Protein AF-A0A9E2PWD9-F1 (afdb_monomer_lite)

Sequence (175 aa):
MEPSFPWAHGAFLVTSLISLFIIIDPLGNIFPYLALSAGFAPATARGLAWQACLSAFLILTLFIVVGRILLQFFGITLPALQIAGGLILFRIAIDMLEGRGHFNRIDTSSSLNPADYRDVPLVPLAFPLLSGPGAISTVLVLTSRSKNYLEDVLILLSLSLVLILTYLCFRFAQS

Foldseek 3Di:
DDDPDVVVLVVLLVVLLVLLCVQLVLPVCLVVLCVLCPPPDLVVSLVLLVLQLVLLLVLLLCLLVCLVVCCVVVVDDLVVLVVVLVVVVVVLVVCVVVCNRPVDDPPPPDPDDPVCVVPDPCSVVSNCSSNDSSSSSSSSVSSVVDPDPSSSVSSSVSSVVSSVVSSVSNNVSSD

Secondary structure (DSSP, 8-state):
-----HHHHHHHHHHHHHHHHHHH-TTTTHHHHHHHHTTS-HHHHHHHHHHHHHHHHHHHHHHHHHHHHHHHHH---HHHHHHHHHHHHHHHHHHHHTT-STTS-S-TTS---TTGGGSS--HHHHHHHHT-HHHHHHHHHHHHH--SHHHHHHHHHHHHHHHHHHHHHHHHHT-

pLDDT: mean 73.44, std 17.3, range [29.88, 94.62]

Radius of gyration: 18.6 Å; chains: 1; bounding box: 44×37×52 Å

Structure (mmCIF, N/CA/C/O backbone):
data_AF-A0A9E2PWD9-F1
#
_entry.id   AF-A0A9E2PWD9-F1
#
loop_
_atom_site.group_PDB
_atom_site.id
_atom_site.type_symbol
_atom_site.label_atom_id
_atom_site.label_alt_id
_atom_site.label_comp_id
_atom_site.label_asym_id
_atom_site.label_entity_id
_atom_site.label_seq_id
_atom_site.pdbx_PDB_ins_code
_atom_site.Cartn_x
_atom_site.Cartn_y
_atom_site.Cartn_z
_atom_site.occupancy
_atom_site.B_iso_or_equiv
_atom_site.auth_seq_id
_atom_site.auth_comp_id
_atom_site.auth_asym_id
_atom_site.auth_atom_id
_atom_site.pdbx_PDB_model_num
ATOM 1 N N . MET A 1 1 ? -20.054 5.936 26.085 1.00 43.66 1 MET A N 1
ATOM 2 C CA . MET A 1 1 ? -20.353 6.466 24.740 1.00 43.66 1 MET A CA 1
ATOM 3 C C . MET A 1 1 ? -19.640 7.800 24.641 1.00 43.66 1 MET A C 1
ATOM 5 O O . MET A 1 1 ? -20.137 8.773 25.186 1.00 43.66 1 MET A O 1
ATOM 9 N N . GLU A 1 2 ? -18.422 7.822 24.102 1.00 50.84 2 GLU A N 1
ATOM 10 C CA . GLU A 1 2 ? -17.725 9.095 23.883 1.00 50.84 2 GLU A CA 1
ATOM 11 C C . GLU A 1 2 ? -18.320 9.786 22.648 1.00 50.84 2 GLU A C 1
ATOM 13 O O . GLU A 1 2 ? -18.622 9.098 21.669 1.00 50.84 2 GLU A O 1
ATOM 18 N N . PRO A 1 3 ? -18.536 11.111 22.679 1.00 47.06 3 PRO A N 1
ATOM 19 C CA . PRO A 1 3 ? -19.084 11.837 21.544 1.00 47.06 3 PRO A CA 1
ATOM 20 C C . PRO A 1 3 ? -18.125 11.733 20.352 1.00 47.06 3 PRO A C 1
ATOM 22 O O . PRO A 1 3 ? -16.955 12.101 20.454 1.00 47.06 3 PRO A O 1
ATOM 25 N N . SER A 1 4 ? -18.620 11.241 19.212 1.00 59.72 4 SER A N 1
ATOM 26 C CA . SER A 1 4 ? -17.901 11.234 17.936 1.00 59.72 4 SER A CA 1
ATOM 27 C C . SER A 1 4 ? -17.764 12.670 17.430 1.00 59.72 4 SER A C 1
ATOM 29 O O . SER A 1 4 ? -18.557 13.150 16.620 1.00 59.72 4 SER A O 1
ATOM 31 N N . PHE A 1 5 ? -16.793 13.398 17.973 1.00 63.44 5 PHE A N 1
ATOM 32 C CA . PHE A 1 5 ? -16.452 14.724 17.489 1.00 63.44 5 PHE A CA 1
ATOM 33 C C . PHE A 1 5 ? -16.015 14.638 16.012 1.00 63.44 5 PHE A C 1
ATOM 35 O O . PHE A 1 5 ? -15.231 13.754 15.663 1.00 63.44 5 PHE A O 1
ATOM 42 N N . PRO A 1 6 ? -16.437 15.568 15.139 1.00 64.19 6 PRO A N 1
ATOM 43 C CA . PRO A 1 6 ? -16.128 15.527 13.704 1.00 64.19 6 PRO A CA 1
ATOM 44 C C . PRO A 1 6 ? -14.622 15.553 13.382 1.00 64.19 6 PRO A C 1
ATOM 46 O O . PRO A 1 6 ? -14.206 15.050 12.339 1.00 64.19 6 PRO A O 1
ATOM 49 N N . TRP A 1 7 ? -13.780 16.065 14.286 1.00 68.00 7 TRP A N 1
ATOM 50 C CA . TRP A 1 7 ? -12.323 16.036 14.123 1.00 68.00 7 TRP A CA 1
ATOM 51 C C . TRP A 1 7 ? -11.712 14.639 14.313 1.00 68.00 7 TRP A C 1
ATOM 53 O O . TRP A 1 7 ? -10.629 14.388 13.790 1.00 68.00 7 TRP A O 1
ATOM 63 N N . ALA A 1 8 ? -12.392 13.710 14.999 1.00 75.44 8 ALA A N 1
ATOM 64 C CA . ALA A 1 8 ? -11.880 12.358 15.233 1.00 75.44 8 ALA A CA 1
ATOM 65 C C . ALA A 1 8 ? -11.768 11.562 13.923 1.00 75.44 8 ALA A C 1
ATOM 67 O O . ALA A 1 8 ? -10.752 10.918 13.667 1.00 75.44 8 ALA A O 1
ATOM 68 N N . HIS A 1 9 ? -12.769 11.685 13.048 1.00 80.25 9 HIS A N 1
ATOM 69 C CA . HIS A 1 9 ? -12.742 11.082 11.714 1.00 80.25 9 HIS A CA 1
ATOM 70 C C . HIS A 1 9 ? -11.665 11.710 10.822 1.00 80.25 9 HIS A C 1
ATOM 72 O O . HIS A 1 9 ? -10.973 10.996 10.099 1.00 80.25 9 HIS A O 1
ATOM 78 N N . GLY A 1 10 ? -11.462 13.029 10.922 1.00 83.75 10 GLY A N 1
ATOM 79 C CA . GLY A 1 10 ? -10.372 13.719 10.229 1.00 83.75 10 GLY A CA 1
ATOM 80 C C . GLY A 1 10 ? -8.990 13.242 10.687 1.00 83.75 10 GLY A C 1
ATOM 81 O O . GLY A 1 10 ? -8.143 12.916 9.858 1.00 83.75 10 GLY A O 1
ATOM 82 N N . ALA A 1 11 ? -8.775 13.117 11.998 1.00 86.25 11 ALA A N 1
ATOM 83 C CA . ALA A 1 11 ? -7.530 12.594 12.559 1.00 86.25 11 ALA A CA 1
ATOM 84 C C . ALA A 1 11 ? -7.274 11.135 12.142 1.00 86.25 11 ALA A C 1
ATOM 86 O O . ALA A 1 11 ? -6.145 10.774 11.799 1.00 86.25 11 ALA A O 1
ATOM 87 N N . PHE A 1 12 ? -8.320 10.303 12.121 1.00 88.25 12 PHE A N 1
ATOM 88 C CA . PHE A 1 12 ? -8.228 8.917 11.668 1.00 88.25 12 PHE A CA 1
ATOM 89 C C . PHE A 1 12 ? -7.895 8.806 10.174 1.00 88.25 12 PHE A C 1
ATOM 91 O O . PHE A 1 12 ? -7.039 8.002 9.802 1.00 88.25 12 PHE A O 1
ATOM 98 N N . LEU A 1 13 ? -8.502 9.648 9.329 1.00 89.75 13 LEU A N 1
ATOM 99 C CA . LEU A 1 13 ? -8.183 9.746 7.902 1.00 89.75 13 LEU A CA 1
ATOM 100 C C . LEU A 1 13 ? -6.709 10.107 7.708 1.00 89.75 13 LEU A C 1
ATOM 102 O O . LEU A 1 13 ? -5.998 9.401 6.999 1.00 89.75 13 LEU A O 1
ATOM 106 N N . VAL A 1 14 ? -6.229 11.162 8.370 1.00 92.06 14 VAL A N 1
ATOM 107 C CA . VAL A 1 14 ? -4.829 11.606 8.262 1.00 92.06 14 VAL A CA 1
ATOM 108 C C . VAL A 1 14 ? -3.869 10.516 8.737 1.00 92.06 14 VAL A C 1
ATOM 110 O O . VAL A 1 14 ? -2.887 10.225 8.060 1.00 92.06 14 VAL A O 1
ATOM 113 N N . THR A 1 15 ? -4.178 9.854 9.852 1.00 91.06 15 THR A N 1
ATOM 114 C CA . THR A 1 15 ? -3.356 8.753 10.377 1.00 91.06 15 THR A CA 1
ATOM 115 C C . THR A 1 15 ? -3.310 7.579 9.401 1.00 91.06 15 THR A C 1
ATOM 117 O O . THR A 1 15 ? -2.233 7.045 9.136 1.00 91.06 15 THR A O 1
ATOM 120 N N . SER A 1 16 ? -4.456 7.191 8.836 1.00 91.62 16 SER A N 1
ATOM 121 C CA . SER A 1 16 ? -4.551 6.101 7.858 1.00 91.62 16 SER A CA 1
ATOM 122 C C . SER A 1 16 ? -3.796 6.443 6.578 1.00 91.62 16 SER A C 1
ATOM 124 O O . SER A 1 16 ? -3.024 5.625 6.087 1.00 91.62 16 SER A O 1
ATOM 126 N N . LEU A 1 17 ? -3.950 7.673 6.084 1.00 92.94 17 LEU A N 1
ATOM 127 C CA . LEU A 1 17 ? -3.251 8.179 4.908 1.00 92.94 17 LEU A CA 1
ATOM 128 C C . LEU A 1 17 ? -1.734 8.138 5.099 1.00 92.94 17 LEU A C 1
ATOM 130 O O . LEU A 1 17 ? -1.039 7.571 4.264 1.00 92.94 17 LEU A O 1
ATOM 134 N N . ILE A 1 18 ? -1.225 8.694 6.202 1.00 93.69 18 ILE A N 1
ATOM 135 C CA . ILE A 1 18 ? 0.212 8.712 6.501 1.00 93.69 18 ILE A CA 1
ATOM 136 C C . ILE A 1 18 ? 0.742 7.284 6.662 1.00 93.69 18 ILE A C 1
ATOM 138 O O . ILE A 1 18 ? 1.771 6.947 6.084 1.00 93.69 18 ILE A O 1
ATOM 142 N N . SER A 1 19 ? 0.028 6.425 7.394 1.00 90.44 19 SER A N 1
ATOM 143 C CA . SER A 1 19 ? 0.443 5.031 7.611 1.00 90.44 19 SER A CA 1
ATOM 144 C C . SER A 1 19 ? 0.538 4.260 6.294 1.00 90.44 19 SER A C 1
ATOM 146 O O . SER A 1 19 ? 1.518 3.555 6.058 1.00 90.44 19 SER A O 1
ATOM 148 N N . LEU A 1 20 ? -0.465 4.414 5.423 1.00 91.56 20 LEU A N 1
ATOM 149 C CA . LEU A 1 20 ? -0.497 3.767 4.114 1.00 91.56 20 LEU A CA 1
ATOM 150 C C . LEU A 1 20 ? 0.547 4.356 3.163 1.00 91.56 20 LEU A C 1
ATOM 152 O O . LEU A 1 20 ? 1.195 3.605 2.445 1.00 91.56 20 LEU A O 1
ATOM 156 N N . PHE A 1 21 ? 0.760 5.670 3.186 1.00 91.81 21 PHE A N 1
ATOM 157 C CA . PHE A 1 21 ? 1.790 6.327 2.383 1.00 91.81 21 PHE A CA 1
ATOM 158 C C . PHE A 1 21 ? 3.193 5.831 2.748 1.00 91.81 21 PHE A C 1
ATOM 160 O O . PHE A 1 21 ? 3.967 5.500 1.857 1.00 91.81 21 PHE A O 1
ATOM 167 N N . ILE A 1 22 ? 3.499 5.721 4.045 1.00 90.06 22 ILE A N 1
ATOM 168 C CA . ILE A 1 22 ? 4.802 5.241 4.522 1.00 90.06 22 ILE A CA 1
ATOM 169 C C . ILE A 1 22 ? 5.027 3.777 4.138 1.00 90.06 22 ILE A C 1
ATOM 171 O O . ILE A 1 22 ? 6.117 3.434 3.700 1.00 90.06 22 ILE A O 1
ATOM 175 N N . ILE A 1 23 ? 4.026 2.907 4.308 1.00 86.88 23 ILE A N 1
ATOM 176 C CA . ILE A 1 23 ? 4.219 1.468 4.069 1.00 86.88 23 ILE A CA 1
ATOM 177 C C . ILE A 1 23 ? 4.202 1.093 2.584 1.00 86.88 23 ILE A C 1
ATOM 179 O O . ILE A 1 23 ? 4.908 0.169 2.192 1.00 86.88 23 ILE A O 1
ATOM 183 N N . ILE A 1 24 ? 3.385 1.770 1.768 1.00 87.94 24 ILE A N 1
ATOM 184 C CA . ILE A 1 24 ? 3.333 1.547 0.313 1.00 87.94 24 ILE A CA 1
ATOM 185 C C . ILE A 1 24 ? 4.557 2.172 -0.363 1.00 87.94 24 ILE A C 1
ATOM 187 O O . ILE A 1 24 ? 4.979 1.686 -1.408 1.00 87.94 24 ILE A O 1
ATOM 191 N N . ASP A 1 25 ? 5.115 3.226 0.237 1.00 87.31 25 ASP A N 1
ATOM 192 C CA . ASP A 1 25 ? 6.321 3.926 -0.202 1.00 87.31 25 ASP A CA 1
ATOM 193 C C . ASP A 1 25 ? 6.325 4.236 -1.714 1.00 87.31 25 ASP A C 1
ATOM 195 O O . ASP A 1 25 ? 7.104 3.670 -2.489 1.00 87.31 25 ASP A O 1
ATOM 199 N N . PRO A 1 26 ? 5.428 5.132 -2.176 1.00 86.19 26 PRO A N 1
ATOM 200 C CA . PRO A 1 26 ? 5.304 5.453 -3.596 1.00 86.19 26 PRO A CA 1
ATOM 201 C C . PRO A 1 26 ? 6.612 5.962 -4.209 1.00 86.19 26 PRO A C 1
ATOM 203 O O . PRO A 1 26 ? 6.849 5.737 -5.394 1.00 86.19 26 PRO A O 1
ATOM 206 N N . LEU A 1 27 ? 7.448 6.642 -3.416 1.00 86.19 27 LEU A N 1
ATOM 207 C CA . LEU A 1 27 ? 8.718 7.207 -3.868 1.00 86.19 27 LEU A CA 1
ATOM 208 C C . LEU A 1 27 ? 9.827 6.153 -3.899 1.00 86.19 27 LEU A C 1
ATOM 210 O O . LEU A 1 27 ? 10.552 6.065 -4.891 1.00 86.19 27 LEU A O 1
ATOM 214 N N . GLY A 1 28 ? 9.952 5.327 -2.857 1.00 80.31 28 GLY A N 1
ATOM 215 C CA . GLY A 1 28 ? 10.939 4.247 -2.830 1.00 80.31 28 GLY A CA 1
ATOM 216 C C . GLY A 1 28 ? 10.694 3.205 -3.918 1.00 80.31 28 GLY A C 1
ATOM 217 O O . GLY A 1 28 ? 11.644 2.711 -4.528 1.00 80.31 28 GLY A O 1
ATOM 218 N N . ASN A 1 29 ? 9.428 2.952 -4.259 1.00 80.50 29 ASN A N 1
ATOM 219 C CA . ASN A 1 29 ? 9.059 2.001 -5.305 1.00 80.50 29 ASN A CA 1
ATOM 220 C C . ASN A 1 29 ? 9.328 2.483 -6.743 1.00 80.50 29 ASN A C 1
ATOM 222 O O . ASN A 1 29 ? 9.214 1.678 -7.671 1.00 80.50 29 ASN A O 1
ATOM 226 N N . ILE A 1 30 ? 9.754 3.736 -6.958 1.00 83.50 30 ILE A N 1
ATOM 227 C CA . ILE A 1 30 ? 10.161 4.226 -8.287 1.00 83.50 30 ILE A CA 1
ATOM 228 C C . ILE A 1 30 ? 11.366 3.440 -8.816 1.00 83.50 30 ILE A C 1
ATOM 230 O O . ILE A 1 30 ? 11.356 3.015 -9.969 1.00 83.50 30 ILE A O 1
ATOM 234 N N . PHE A 1 31 ? 12.404 3.228 -8.000 1.00 80.25 31 PHE A N 1
ATOM 235 C CA . PHE A 1 31 ? 13.630 2.562 -8.459 1.00 80.25 31 PHE A CA 1
ATOM 236 C C . PHE A 1 31 ? 13.396 1.094 -8.857 1.00 80.25 31 PHE A C 1
ATOM 238 O O . PHE A 1 31 ? 13.793 0.725 -9.967 1.00 80.25 31 PHE A O 1
ATOM 245 N N . PRO A 1 32 ? 12.710 0.263 -8.043 1.00 74.19 32 PRO A N 1
ATOM 246 C CA . PRO A 1 32 ? 12.301 -1.078 -8.457 1.00 74.19 32 PRO A CA 1
ATOM 247 C C . PRO A 1 32 ? 11.436 -1.070 -9.721 1.00 74.19 32 PRO A C 1
ATOM 249 O O . PRO A 1 32 ? 11.642 -1.898 -10.606 1.00 74.19 32 PRO A O 1
ATOM 252 N N . TYR A 1 33 ? 10.500 -0.121 -9.841 1.00 77.19 33 TYR A N 1
ATOM 253 C CA . TYR A 1 33 ? 9.659 0.011 -11.031 1.00 77.19 33 TYR A CA 1
ATOM 254 C C . TYR A 1 33 ? 10.480 0.330 -12.286 1.00 77.19 33 TYR A C 1
ATOM 256 O O . TYR A 1 33 ? 10.274 -0.297 -13.322 1.00 77.19 33 TYR A O 1
ATOM 264 N N . LEU A 1 34 ? 11.428 1.265 -12.215 1.00 76.75 34 LEU A N 1
ATOM 265 C CA . LEU A 1 34 ? 12.302 1.607 -13.339 1.00 76.75 34 LEU A CA 1
ATOM 266 C C . LEU A 1 34 ? 13.206 0.439 -13.736 1.00 76.75 34 LEU A C 1
ATOM 268 O O . LEU A 1 34 ? 13.366 0.179 -14.924 1.00 76.75 34 LEU A O 1
ATOM 272 N N . ALA A 1 35 ? 13.739 -0.303 -12.765 1.00 74.81 35 ALA A N 1
ATOM 273 C CA . ALA A 1 35 ? 14.534 -1.498 -13.034 1.00 74.81 35 ALA A CA 1
ATOM 274 C C . ALA A 1 35 ? 13.710 -2.598 -13.727 1.00 74.81 35 ALA A C 1
ATOM 276 O O . ALA A 1 35 ? 14.186 -3.212 -14.677 1.00 74.81 35 ALA A O 1
ATOM 277 N N . LEU A 1 36 ? 12.464 -2.816 -13.292 1.00 70.12 36 LEU A N 1
ATOM 278 C CA . LEU A 1 36 ? 11.550 -3.798 -13.888 1.00 70.12 36 LEU A CA 1
ATOM 279 C C . LEU A 1 36 ? 10.997 -3.358 -15.246 1.00 70.12 36 LEU A C 1
ATOM 281 O O . LEU A 1 36 ? 10.710 -4.198 -16.092 1.00 70.12 36 LEU A O 1
ATOM 285 N N . SER A 1 37 ? 10.805 -2.054 -15.445 1.00 74.31 37 SER A N 1
ATOM 286 C CA . SER A 1 37 ? 10.264 -1.498 -16.687 1.00 74.31 37 SER A CA 1
ATOM 287 C C . SER A 1 37 ? 11.331 -1.167 -17.734 1.00 74.31 37 SER A C 1
ATOM 289 O O . SER A 1 37 ? 10.985 -0.835 -18.873 1.00 74.31 37 SER A O 1
ATOM 291 N N . ALA A 1 38 ? 12.614 -1.292 -17.379 1.00 70.06 38 ALA A N 1
ATOM 292 C CA . ALA A 1 38 ? 13.739 -1.082 -18.277 1.00 70.06 38 ALA A CA 1
ATOM 293 C C . ALA A 1 38 ? 13.655 -2.028 -19.487 1.00 70.06 38 ALA A C 1
ATOM 295 O O . ALA A 1 38 ? 13.649 -3.247 -19.353 1.00 70.06 38 ALA A O 1
ATOM 296 N N . GLY A 1 39 ? 13.590 -1.452 -20.690 1.00 68.19 39 GLY A N 1
ATOM 297 C CA . GLY A 1 39 ? 13.515 -2.203 -21.949 1.00 68.19 39 GLY A CA 1
ATOM 298 C C . GLY A 1 39 ? 12.099 -2.471 -22.471 1.00 68.19 39 GLY A C 1
ATOM 299 O O . GLY A 1 39 ? 11.958 -2.918 -23.611 1.00 68.19 39 GLY A O 1
ATOM 300 N N . PHE A 1 40 ? 11.044 -2.147 -21.715 1.00 72.38 40 PHE A N 1
ATOM 301 C CA . PHE A 1 40 ? 9.674 -2.190 -22.230 1.00 72.38 40 PHE A CA 1
ATOM 302 C C . PHE A 1 40 ? 9.290 -0.909 -22.975 1.00 72.38 40 PHE A C 1
ATOM 304 O O . PHE A 1 40 ? 9.735 0.193 -22.655 1.00 72.38 40 PHE A O 1
ATOM 311 N N . ALA A 1 41 ? 8.392 -1.044 -23.957 1.00 76.44 41 ALA A N 1
ATOM 312 C CA . ALA A 1 41 ? 7.781 0.110 -24.604 1.00 76.44 41 ALA A CA 1
ATOM 313 C C . ALA A 1 41 ? 6.960 0.933 -23.584 1.00 76.44 41 ALA A C 1
ATOM 315 O O . ALA A 1 41 ? 6.317 0.340 -22.707 1.00 76.44 41 ALA A O 1
ATOM 316 N N . PRO A 1 42 ? 6.869 2.272 -23.731 1.00 76.44 42 PRO A N 1
ATOM 317 C CA . PRO A 1 42 ? 6.135 3.127 -22.791 1.00 76.44 42 PRO A CA 1
ATOM 318 C C . PRO A 1 42 ? 4.669 2.719 -22.583 1.00 76.44 42 PRO A C 1
ATOM 320 O O . PRO A 1 42 ? 4.097 2.947 -21.524 1.00 76.44 42 PRO A O 1
ATOM 323 N N . ALA A 1 43 ? 4.030 2.111 -23.587 1.00 74.12 43 ALA A N 1
ATOM 324 C CA . ALA A 1 43 ? 2.663 1.608 -23.461 1.00 74.12 43 ALA A CA 1
ATOM 325 C C . ALA A 1 43 ? 2.562 0.379 -22.540 1.00 74.12 43 ALA A C 1
ATOM 327 O O . ALA A 1 43 ? 1.660 0.315 -21.706 1.00 74.12 43 ALA A O 1
ATOM 328 N N . THR A 1 44 ? 3.501 -0.561 -22.658 1.00 73.62 44 THR A N 1
ATOM 329 C CA . THR A 1 44 ? 3.525 -1.810 -21.885 1.00 73.62 44 THR A CA 1
ATOM 330 C C . THR A 1 44 ? 3.810 -1.545 -20.413 1.00 73.62 44 THR A C 1
ATOM 332 O O . THR A 1 44 ? 3.145 -2.089 -19.538 1.00 73.62 44 THR A O 1
ATOM 335 N N . ALA A 1 45 ? 4.747 -0.651 -20.125 1.00 74.06 45 ALA A N 1
ATOM 336 C CA . ALA A 1 45 ? 5.103 -0.314 -18.755 1.00 74.06 45 ALA A CA 1
ATOM 337 C C . ALA A 1 45 ? 4.033 0.523 -18.032 1.00 74.06 45 ALA A C 1
ATOM 339 O O . ALA A 1 45 ? 3.765 0.279 -16.859 1.00 74.06 45 ALA A O 1
ATOM 340 N N . ARG A 1 46 ? 3.300 1.400 -18.739 1.00 78.00 46 ARG A N 1
ATOM 341 C CA . ARG A 1 46 ? 2.062 1.992 -18.190 1.00 78.00 46 ARG A CA 1
ATOM 342 C C . ARG A 1 46 ? 1.026 0.926 -17.828 1.00 78.00 46 ARG A C 1
ATOM 344 O O . ARG A 1 46 ? 0.370 1.038 -16.794 1.00 78.00 46 ARG A O 1
ATOM 351 N N . GLY A 1 47 ? 0.896 -0.106 -18.665 1.00 77.06 47 GLY A N 1
ATOM 352 C CA . GLY A 1 47 ? 0.069 -1.276 -18.376 1.00 77.06 47 GLY A CA 1
ATOM 353 C C . GLY A 1 47 ? 0.504 -1.983 -17.093 1.00 77.06 47 GLY A C 1
ATOM 354 O O . GLY A 1 47 ? -0.342 -2.269 -16.251 1.00 77.06 47 GLY A O 1
ATOM 355 N N . LEU A 1 48 ? 1.814 -2.172 -16.903 1.00 76.19 48 LEU A N 1
ATOM 356 C CA . LEU A 1 48 ? 2.398 -2.765 -15.697 1.00 76.19 48 LEU A CA 1
ATOM 357 C C . LEU A 1 48 ? 2.098 -1.933 -14.439 1.00 76.19 48 LEU A C 1
ATOM 359 O O . LEU A 1 48 ? 1.654 -2.484 -13.435 1.00 76.19 48 LEU A O 1
ATOM 363 N N . ALA A 1 49 ? 2.275 -0.609 -14.499 1.00 81.62 49 ALA A N 1
ATOM 364 C CA . ALA A 1 49 ? 1.968 0.292 -13.386 1.00 81.62 49 ALA A CA 1
ATOM 365 C C . ALA A 1 49 ? 0.484 0.234 -12.986 1.00 81.62 49 ALA A C 1
ATOM 367 O O . ALA A 1 49 ? 0.157 0.157 -11.800 1.00 81.62 49 ALA A O 1
ATOM 368 N N . TRP A 1 50 ? -0.416 0.236 -13.975 1.00 83.31 50 TRP A N 1
ATOM 369 C CA . TRP A 1 50 ? -1.856 0.109 -13.745 1.00 83.31 50 TRP A CA 1
ATOM 370 C C . TRP A 1 50 ? -2.211 -1.235 -13.108 1.00 83.31 50 TRP A C 1
ATOM 372 O O . TRP A 1 50 ? -2.922 -1.286 -12.106 1.00 83.31 50 TRP A O 1
ATOM 382 N N . GLN A 1 51 ? -1.677 -2.317 -13.669 1.00 80.75 51 GLN A N 1
ATOM 383 C CA . GLN A 1 51 ? -1.870 -3.680 -13.193 1.00 80.75 51 GLN A CA 1
ATOM 384 C C . GLN A 1 51 ? -1.397 -3.854 -11.742 1.00 80.75 51 GLN A C 1
ATOM 386 O O . GLN A 1 51 ? -2.143 -4.403 -10.934 1.00 80.75 51 GLN A O 1
ATOM 391 N N . ALA A 1 52 ? -0.223 -3.323 -11.390 1.00 80.69 52 ALA A N 1
ATOM 392 C CA . ALA A 1 52 ? 0.325 -3.375 -10.035 1.00 80.69 52 ALA A CA 1
ATOM 393 C C . ALA A 1 52 ? -0.517 -2.582 -9.018 1.00 80.69 52 ALA A C 1
ATOM 395 O O . ALA A 1 52 ? -0.801 -3.066 -7.922 1.00 80.69 52 ALA A O 1
ATOM 396 N N . CYS A 1 53 ? -0.967 -1.375 -9.376 1.00 86.50 53 CYS A N 1
ATOM 397 C CA . CYS A 1 53 ? -1.814 -0.575 -8.488 1.00 86.50 53 CYS A CA 1
ATOM 398 C C . CYS A 1 53 ? -3.199 -1.211 -8.310 1.00 86.50 53 CYS A C 1
ATOM 400 O O . CYS A 1 53 ? -3.723 -1.250 -7.197 1.00 86.50 53 CYS A O 1
ATOM 402 N N . LEU A 1 54 ? -3.780 -1.746 -9.388 1.00 86.38 54 LEU A N 1
ATOM 403 C CA . LEU A 1 54 ? -5.090 -2.389 -9.353 1.00 86.38 54 LEU A CA 1
ATOM 404 C C . LEU A 1 54 ? -5.067 -3.687 -8.540 1.00 86.38 54 LEU A C 1
ATOM 406 O O . LEU A 1 54 ? -5.972 -3.915 -7.739 1.00 86.38 54 LEU A O 1
ATOM 410 N N . SER A 1 55 ? -4.037 -4.523 -8.694 1.00 83.62 55 SER A N 1
ATOM 411 C CA . SER A 1 55 ? -3.902 -5.736 -7.883 1.00 83.62 55 SER A CA 1
ATOM 412 C C . SER A 1 55 ? -3.745 -5.400 -6.406 1.00 83.62 55 SER A C 1
ATOM 414 O O . SER A 1 55 ? -4.421 -5.999 -5.572 1.00 83.62 55 SER A O 1
ATOM 416 N N . ALA A 1 56 ? -2.902 -4.415 -6.077 1.00 86.31 56 ALA A N 1
ATOM 417 C CA . ALA A 1 56 ? -2.689 -4.007 -4.699 1.00 86.31 56 ALA A CA 1
ATOM 418 C C . ALA A 1 56 ? -3.970 -3.453 -4.081 1.00 86.31 56 ALA A C 1
ATOM 420 O O . ALA A 1 56 ? -4.315 -3.816 -2.958 1.00 86.31 56 ALA A O 1
ATOM 421 N N . PHE A 1 57 ? -4.722 -2.656 -4.841 1.00 90.25 57 PHE A N 1
ATOM 422 C CA . PHE A 1 57 ? -6.031 -2.175 -4.428 1.00 90.25 57 PHE A CA 1
ATOM 423 C C . PHE A 1 57 ? -6.990 -3.328 -4.118 1.00 90.25 57 PHE A C 1
ATOM 425 O O . PHE A 1 57 ? -7.589 -3.341 -3.045 1.00 90.25 57 PHE A O 1
ATOM 432 N N . LEU A 1 58 ? -7.115 -4.312 -5.016 1.00 89.50 58 LEU A N 1
ATOM 433 C CA . LEU A 1 58 ? -8.017 -5.454 -4.836 1.00 89.50 58 LEU A CA 1
ATOM 434 C C . LEU A 1 58 ? -7.624 -6.319 -3.635 1.00 89.50 58 LEU A C 1
ATOM 436 O O . LEU A 1 58 ? -8.483 -6.647 -2.818 1.00 89.50 58 LEU A O 1
ATOM 440 N N . ILE A 1 59 ? -6.339 -6.654 -3.498 1.00 88.00 59 ILE A N 1
ATOM 441 C CA . ILE A 1 59 ? -5.833 -7.477 -2.393 1.00 88.00 59 ILE A CA 1
ATOM 442 C C . ILE A 1 59 ? -6.041 -6.750 -1.064 1.00 88.00 59 ILE A C 1
ATOM 444 O O . ILE A 1 59 ? -6.626 -7.306 -0.139 1.00 88.00 59 ILE A O 1
ATOM 448 N N . LEU A 1 60 ? -5.613 -5.492 -0.956 1.00 89.25 60 LEU A N 1
ATOM 449 C CA . LEU A 1 60 ? -5.723 -4.744 0.295 1.00 89.25 60 LEU A CA 1
ATOM 450 C C . LEU A 1 60 ? -7.184 -4.444 0.644 1.00 89.25 60 LEU A C 1
ATOM 452 O O . LEU A 1 60 ? -7.556 -4.563 1.806 1.00 89.25 60 LEU A O 1
ATOM 456 N N . THR A 1 61 ? -8.039 -4.165 -0.343 1.00 90.31 61 THR A N 1
ATOM 457 C CA . THR A 1 61 ? -9.489 -4.016 -0.127 1.00 90.31 61 THR A CA 1
ATOM 458 C C . THR A 1 61 ? -10.115 -5.310 0.374 1.00 90.31 61 THR A C 1
ATOM 460 O O . THR A 1 61 ? -10.913 -5.275 1.310 1.00 90.31 61 THR A O 1
ATOM 463 N N . LEU A 1 62 ? -9.724 -6.460 -0.184 1.00 89.06 62 LEU A N 1
ATOM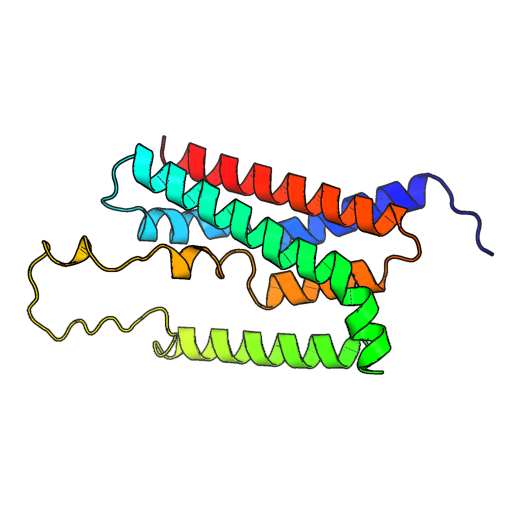 464 C CA . LEU A 1 62 ? -10.156 -7.759 0.324 1.00 89.06 62 LEU A CA 1
ATOM 465 C C . LEU A 1 62 ? -9.786 -7.901 1.805 1.00 89.06 62 LEU A C 1
ATOM 467 O O . LEU A 1 62 ? -10.637 -8.281 2.599 1.00 89.06 62 LEU A O 1
ATOM 471 N N . PHE A 1 63 ? -8.567 -7.530 2.204 1.00 86.69 63 PHE A N 1
ATOM 472 C CA . PHE A 1 63 ? -8.159 -7.558 3.611 1.00 86.69 63 PHE A CA 1
ATOM 473 C C . PHE A 1 63 ? -8.876 -6.525 4.491 1.00 86.69 63 PHE A C 1
ATOM 475 O O . PHE A 1 63 ? -9.108 -6.823 5.658 1.00 86.69 63 PHE A O 1
ATOM 482 N N . ILE A 1 64 ? -9.287 -5.364 3.972 1.00 88.06 64 ILE A N 1
ATOM 483 C CA . ILE A 1 64 ? -10.140 -4.418 4.718 1.00 88.06 64 ILE A CA 1
ATOM 484 C C . ILE A 1 64 ? -11.497 -5.067 5.018 1.00 88.06 64 ILE A C 1
ATOM 486 O O . ILE A 1 64 ? -11.955 -5.058 6.158 1.00 88.06 64 ILE A O 1
ATOM 490 N N . VAL A 1 65 ? -12.130 -5.667 4.007 1.00 87.25 65 VAL A N 1
ATOM 491 C CA . VAL A 1 65 ? -13.475 -6.255 4.128 1.00 87.25 65 VAL A CA 1
ATOM 492 C C . VAL A 1 65 ? -13.450 -7.532 4.968 1.00 87.25 65 VAL A C 1
ATOM 494 O O . VAL A 1 65 ? -14.254 -7.716 5.881 1.00 87.25 65 VAL A O 1
ATOM 497 N N . VAL A 1 66 ? -12.509 -8.422 4.669 1.00 83.00 66 VAL A N 1
ATOM 498 C CA . VAL A 1 66 ? -12.395 -9.746 5.287 1.00 83.00 66 VAL A CA 1
ATOM 499 C C . VAL A 1 66 ? -11.661 -9.671 6.628 1.00 83.00 66 VAL A C 1
ATOM 501 O O . VAL A 1 66 ? -11.879 -10.517 7.487 1.00 83.00 66 VAL A O 1
ATOM 504 N N . GLY A 1 67 ? -10.849 -8.640 6.870 1.00 75.62 67 GLY A N 1
ATOM 505 C CA . GLY A 1 67 ? -10.039 -8.482 8.081 1.00 75.62 67 GLY A CA 1
ATOM 506 C C . GLY A 1 67 ? -10.853 -8.497 9.368 1.00 75.62 67 GLY A C 1
ATOM 507 O O . GLY A 1 67 ? -10.476 -9.184 10.313 1.00 75.62 67 GLY A O 1
ATOM 508 N N . ARG A 1 68 ? -12.014 -7.831 9.400 1.00 72.62 68 ARG A N 1
ATOM 509 C CA . ARG A 1 68 ? -12.925 -7.884 10.560 1.00 72.62 68 ARG A CA 1
ATOM 510 C C . ARG A 1 68 ? -13.413 -9.305 10.843 1.00 72.62 68 ARG A C 1
ATOM 512 O O . ARG A 1 68 ? -13.442 -9.721 11.999 1.00 72.62 68 ARG A O 1
ATOM 519 N N . ILE A 1 69 ? -13.748 -10.045 9.787 1.00 73.94 69 ILE A N 1
ATOM 520 C CA . ILE A 1 69 ? -14.203 -11.435 9.875 1.00 73.94 69 ILE A CA 1
ATOM 521 C C . ILE A 1 69 ? -13.049 -12.331 10.329 1.00 73.94 69 ILE A C 1
ATOM 523 O O . ILE A 1 69 ? -13.233 -13.119 11.246 1.00 73.94 69 ILE A O 1
ATOM 527 N N . LEU A 1 70 ? -11.847 -12.177 9.766 1.00 70.69 70 LEU A N 1
ATOM 528 C CA . LEU A 1 70 ? -10.660 -12.945 10.159 1.00 70.69 70 LEU A CA 1
ATOM 529 C C . LEU A 1 70 ? -10.302 -12.719 11.629 1.00 70.69 70 LEU A C 1
ATOM 531 O O . LEU A 1 70 ? -10.066 -13.680 12.354 1.00 70.69 70 LEU A O 1
ATOM 535 N N . LEU A 1 71 ? -10.305 -11.467 12.091 1.00 67.38 71 LEU A N 1
ATOM 536 C CA . LEU A 1 71 ? -9.992 -11.132 13.482 1.00 67.38 71 LEU A CA 1
ATOM 537 C C . LEU A 1 71 ? -10.996 -11.757 14.461 1.00 67.38 71 LEU A C 1
ATOM 539 O O . LEU A 1 71 ? -10.600 -12.233 15.522 1.00 67.38 71 LEU A O 1
ATOM 543 N N . GLN A 1 72 ? -12.280 -11.803 14.097 1.00 68.12 72 GLN A N 1
ATOM 544 C CA . GLN A 1 72 ? -13.308 -12.466 14.902 1.00 68.12 72 GLN A CA 1
ATOM 545 C C . GLN A 1 72 ? -13.221 -13.997 14.824 1.00 68.12 72 GLN A C 1
ATOM 547 O O . GLN A 1 72 ? -13.374 -14.664 15.843 1.00 68.12 72 GLN A O 1
ATOM 552 N N . PHE A 1 73 ? -12.956 -14.554 13.640 1.00 64.50 73 PHE A N 1
ATOM 553 C CA . PHE A 1 73 ? -12.965 -15.996 13.384 1.00 64.50 73 PHE A CA 1
ATOM 554 C C . PHE A 1 73 ? -11.776 -16.715 14.021 1.00 64.50 73 PHE A C 1
ATOM 556 O O . PHE A 1 73 ? -11.924 -17.803 14.569 1.00 64.50 73 PHE A O 1
ATOM 563 N N . PHE A 1 74 ? -10.592 -16.105 13.974 1.00 64.12 74 PHE A N 1
ATOM 564 C CA . PHE A 1 74 ? -9.394 -16.709 14.540 1.00 64.12 74 PHE A CA 1
ATOM 565 C C . PHE A 1 74 ? -9.321 -16.578 16.070 1.00 64.12 74 PHE A C 1
ATOM 567 O O . PHE A 1 74 ? -8.531 -17.280 16.693 1.00 64.12 74 PHE A O 1
ATOM 574 N N . GLY A 1 75 ? -10.097 -15.683 16.698 1.00 58.50 75 GLY A N 1
ATOM 575 C CA . GLY A 1 75 ? -9.968 -15.383 18.135 1.00 58.50 75 GLY A CA 1
ATOM 576 C C . GLY A 1 75 ? -8.570 -14.873 18.527 1.00 58.50 75 GLY A C 1
ATOM 577 O O . GLY A 1 75 ? -8.230 -14.805 19.707 1.00 58.50 75 GLY A O 1
ATOM 578 N N . ILE A 1 76 ? -7.746 -14.541 17.528 1.00 59.22 76 ILE A N 1
ATOM 579 C CA . ILE A 1 76 ? -6.364 -14.109 17.679 1.00 59.22 76 ILE A CA 1
ATOM 580 C C . ILE A 1 76 ? -6.374 -12.615 17.980 1.00 59.22 76 ILE A C 1
ATOM 582 O O . ILE A 1 76 ? -7.020 -11.815 17.302 1.00 59.22 76 ILE A O 1
ATOM 586 N N . THR A 1 77 ? -5.613 -12.222 18.995 1.00 64.75 77 THR A N 1
ATOM 587 C CA . THR A 1 77 ? -5.401 -10.812 19.291 1.00 64.75 77 THR A CA 1
ATOM 588 C C . THR A 1 77 ? -4.529 -10.197 18.192 1.00 64.75 77 THR A C 1
ATOM 590 O O . THR A 1 77 ? -3.520 -10.770 17.780 1.00 64.75 77 THR A O 1
ATOM 593 N N . LEU A 1 78 ? -4.887 -8.995 17.731 1.00 66.50 78 LEU A N 1
ATOM 594 C CA . LEU A 1 78 ? -4.121 -8.207 16.754 1.00 6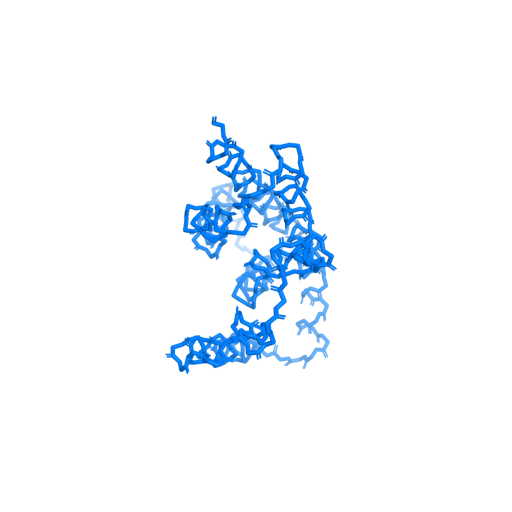6.50 78 LEU A CA 1
ATOM 595 C C . LEU A 1 78 ? -2.581 -8.230 16.948 1.00 66.50 78 LEU A C 1
ATOM 597 O O . LEU A 1 78 ? -1.867 -8.305 15.945 1.00 66.50 78 LEU A O 1
ATOM 601 N N . PRO A 1 79 ? -2.043 -8.217 18.191 1.00 69.56 79 PRO A N 1
ATOM 602 C CA . PRO A 1 79 ? -0.609 -8.343 18.435 1.00 69.56 79 PRO A CA 1
ATOM 603 C C . PRO A 1 79 ? 0.026 -9.602 17.837 1.00 69.56 79 PRO A C 1
ATOM 605 O O . PRO A 1 79 ? 1.121 -9.523 17.293 1.00 69.56 79 PRO A O 1
ATOM 608 N N . ALA A 1 80 ? -0.638 -10.758 17.879 1.00 73.00 80 ALA A N 1
ATOM 609 C CA . ALA A 1 80 ? -0.068 -11.999 17.351 1.00 73.00 80 ALA A CA 1
ATOM 610 C C . ALA A 1 80 ? 0.046 -11.977 15.819 1.00 73.00 80 ALA A C 1
ATOM 612 O O . ALA A 1 80 ? 1.046 -12.435 15.267 1.00 73.00 80 ALA A O 1
ATOM 613 N N . LEU A 1 81 ? -0.928 -11.371 15.133 1.00 70.25 81 LEU A N 1
ATOM 614 C CA . LEU A 1 81 ? -0.869 -11.156 13.687 1.00 70.25 81 LEU A CA 1
ATOM 615 C C . LEU A 1 81 ? 0.266 -10.190 13.307 1.00 70.25 81 LEU A C 1
ATOM 617 O O . LEU A 1 81 ? 0.997 -10.449 12.354 1.00 70.25 81 LEU A O 1
ATOM 621 N N . GLN A 1 82 ? 0.453 -9.111 14.075 1.00 73.06 82 GLN A N 1
ATOM 622 C CA . GLN A 1 82 ? 1.572 -8.183 13.879 1.00 73.06 82 GLN A CA 1
ATOM 623 C C . GLN A 1 82 ? 2.928 -8.864 14.099 1.00 73.06 82 GLN A C 1
ATOM 625 O O . GLN A 1 82 ? 3.846 -8.651 13.311 1.00 73.06 82 GLN A O 1
ATOM 630 N N . ILE A 1 83 ? 3.053 -9.707 15.131 1.00 80.81 83 ILE A N 1
ATOM 631 C CA . ILE A 1 83 ? 4.278 -10.471 15.410 1.00 80.81 83 ILE A CA 1
ATOM 632 C C . ILE A 1 83 ? 4.576 -11.442 14.262 1.00 80.81 83 ILE A C 1
ATOM 634 O O . ILE A 1 83 ? 5.708 -11.490 13.784 1.00 80.81 83 ILE A O 1
ATOM 638 N N . ALA A 1 84 ? 3.569 -12.173 13.775 1.00 77.62 84 ALA A N 1
ATOM 639 C CA . ALA A 1 84 ? 3.725 -13.085 12.645 1.00 77.62 84 ALA A CA 1
ATOM 640 C C . ALA A 1 84 ? 4.125 -12.340 11.361 1.00 77.62 84 ALA A C 1
ATOM 642 O O . ALA A 1 84 ? 5.082 -12.729 10.694 1.00 77.62 84 ALA A O 1
ATOM 643 N N . GLY A 1 85 ? 3.448 -11.231 11.044 1.00 71.38 85 GLY A N 1
ATOM 644 C CA . GLY A 1 85 ? 3.781 -10.388 9.894 1.00 71.38 85 GLY A CA 1
ATOM 645 C C . GLY A 1 85 ? 5.189 -9.795 9.989 1.00 71.38 85 GLY A C 1
ATOM 646 O O . GLY A 1 85 ? 5.936 -9.828 9.014 1.00 71.38 85 GLY A O 1
ATOM 647 N N . GLY A 1 86 ? 5.586 -9.325 11.174 1.00 76.75 86 GLY A N 1
ATOM 648 C CA . GLY A 1 86 ? 6.932 -8.819 11.442 1.00 76.75 86 GLY A CA 1
ATOM 649 C C . GLY A 1 86 ? 8.011 -9.889 11.273 1.00 76.75 86 GLY A C 1
ATOM 650 O O . GLY A 1 86 ? 9.032 -9.626 10.647 1.00 76.75 86 GLY A O 1
ATOM 651 N N . LEU A 1 87 ? 7.764 -11.113 11.747 1.00 83.38 87 LEU A N 1
ATOM 652 C CA . LEU A 1 87 ? 8.664 -12.254 11.546 1.00 83.38 87 LEU A CA 1
ATOM 653 C C . LEU A 1 87 ? 8.804 -12.636 10.069 1.00 83.38 87 LEU A C 1
ATOM 655 O O . LEU A 1 87 ? 9.914 -12.919 9.623 1.00 83.38 87 LEU A O 1
ATOM 659 N N . ILE A 1 88 ? 7.708 -12.617 9.304 1.00 78.38 88 ILE A N 1
ATOM 660 C CA . ILE A 1 88 ? 7.733 -12.879 7.857 1.00 78.38 88 ILE A CA 1
ATOM 661 C C . ILE A 1 88 ? 8.559 -11.807 7.137 1.00 78.38 88 ILE A C 1
ATOM 663 O O . ILE A 1 88 ? 9.445 -12.146 6.359 1.00 78.38 88 ILE A O 1
ATOM 667 N N . LEU A 1 89 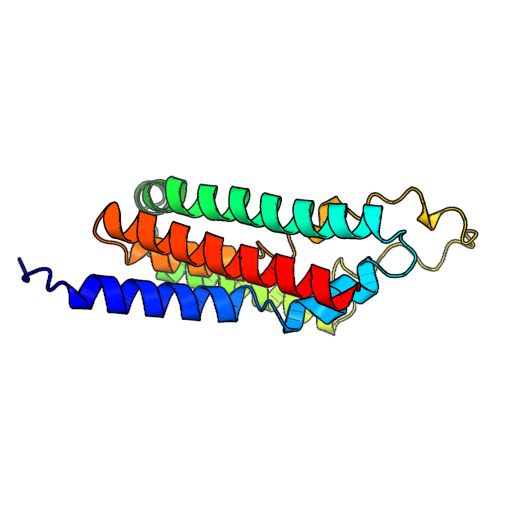? 8.321 -10.524 7.422 1.00 75.00 89 LEU A N 1
ATOM 668 C CA . LEU A 1 89 ? 9.089 -9.424 6.828 1.00 75.00 89 LEU A CA 1
ATOM 669 C C . LEU A 1 89 ? 10.568 -9.485 7.197 1.00 75.00 89 LEU A C 1
ATOM 671 O O . LEU A 1 89 ? 11.422 -9.285 6.339 1.00 75.00 89 LEU A O 1
ATOM 675 N N . PHE A 1 90 ? 10.872 -9.799 8.454 1.00 80.69 90 PHE A N 1
ATOM 676 C CA . PHE A 1 90 ? 12.241 -9.978 8.919 1.00 80.69 90 PHE A CA 1
ATOM 677 C C . PHE A 1 90 ? 12.946 -11.106 8.159 1.00 80.69 90 PHE A C 1
ATOM 679 O O . PHE A 1 90 ? 14.085 -10.940 7.729 1.00 80.69 90 PHE A O 1
ATOM 686 N N . ARG A 1 91 ? 12.254 -12.228 7.921 1.00 77.12 91 ARG A N 1
ATOM 687 C CA . ARG A 1 91 ? 12.771 -13.327 7.095 1.00 77.12 91 ARG A CA 1
ATOM 688 C C . ARG A 1 91 ? 13.003 -12.905 5.650 1.00 77.12 91 ARG A C 1
ATOM 690 O O . ARG A 1 91 ? 14.086 -13.152 5.141 1.00 77.12 91 ARG A O 1
ATOM 697 N N . ILE A 1 92 ? 12.053 -12.207 5.031 1.00 68.69 92 ILE A N 1
ATOM 698 C CA . ILE A 1 92 ? 12.204 -11.694 3.660 1.00 68.69 92 ILE A CA 1
ATOM 699 C C . ILE A 1 92 ? 13.405 -10.743 3.561 1.00 68.69 92 ILE A C 1
ATOM 701 O O . ILE A 1 92 ? 14.182 -10.832 2.615 1.00 68.69 92 ILE A O 1
ATOM 705 N N . ALA A 1 93 ? 13.589 -9.858 4.543 1.00 70.94 93 ALA A N 1
ATOM 706 C CA . ALA A 1 93 ? 14.718 -8.933 4.578 1.00 70.94 93 ALA A CA 1
ATOM 707 C C . ALA A 1 93 ? 16.066 -9.664 4.707 1.00 70.94 93 ALA A C 1
ATOM 709 O O . ALA A 1 93 ? 17.023 -9.302 4.022 1.00 70.94 93 ALA A O 1
ATOM 710 N N . ILE A 1 94 ? 16.138 -10.710 5.539 1.00 78.38 94 ILE A N 1
ATOM 711 C CA . ILE A 1 94 ? 17.325 -11.573 5.638 1.00 78.38 94 ILE A CA 1
ATOM 712 C C . ILE A 1 94 ? 17.573 -12.294 4.315 1.00 78.38 94 ILE A C 1
ATOM 714 O O . ILE A 1 94 ? 18.696 -12.254 3.822 1.00 78.38 94 ILE A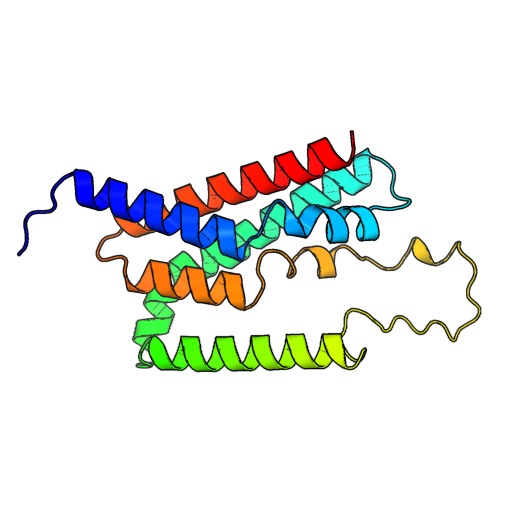 O 1
ATOM 718 N N . ASP A 1 95 ? 16.543 -12.882 3.705 1.00 68.69 95 ASP A N 1
ATOM 719 C CA . ASP A 1 95 ? 16.680 -13.563 2.417 1.00 68.69 95 ASP A CA 1
ATOM 720 C C . ASP A 1 95 ? 17.246 -12.601 1.358 1.00 68.69 95 ASP A C 1
ATOM 722 O O . ASP A 1 95 ? 18.154 -12.963 0.608 1.00 68.69 95 ASP A O 1
ATOM 726 N N . MET A 1 96 ? 16.772 -11.350 1.323 1.00 64.19 96 MET A N 1
ATOM 727 C CA . MET A 1 96 ? 17.312 -10.309 0.441 1.00 64.19 96 MET A CA 1
ATOM 728 C C . MET A 1 96 ? 18.788 -9.997 0.729 1.00 64.19 96 MET A C 1
ATOM 730 O O . MET A 1 96 ? 19.576 -9.933 -0.214 1.00 64.19 96 MET A O 1
ATOM 734 N N . LEU A 1 97 ? 19.180 -9.837 1.999 1.00 71.44 97 LEU A N 1
ATOM 735 C CA . LEU A 1 97 ? 20.567 -9.550 2.396 1.00 71.44 97 LEU A CA 1
ATOM 736 C C . LEU A 1 97 ? 21.519 -10.712 2.081 1.00 71.44 97 LEU A C 1
ATOM 738 O O . LEU A 1 97 ? 22.657 -10.496 1.673 1.00 71.44 97 LEU A O 1
ATOM 742 N N . GLU A 1 98 ? 21.046 -11.946 2.232 1.00 75.50 98 GLU A N 1
ATOM 743 C CA . GLU A 1 98 ? 21.790 -13.163 1.900 1.00 75.50 98 GLU A CA 1
ATOM 744 C C . GLU A 1 98 ? 21.872 -13.417 0.383 1.00 75.50 98 GLU A C 1
ATOM 746 O O . GLU A 1 98 ? 22.469 -14.406 -0.047 1.00 75.50 98 GLU A O 1
ATOM 751 N N . GLY A 1 99 ? 21.248 -12.566 -0.443 1.00 58.44 99 GLY A N 1
ATOM 752 C CA . GLY A 1 99 ? 21.138 -12.764 -1.890 1.00 58.44 99 GLY A CA 1
ATOM 753 C C . GLY A 1 99 ? 20.294 -13.986 -2.277 1.00 58.44 99 GLY A C 1
ATOM 754 O O . GLY A 1 99 ? 20.317 -14.406 -3.432 1.00 58.44 99 GLY A O 1
ATOM 755 N N . ARG A 1 100 ? 19.564 -14.564 -1.312 1.00 55.31 100 ARG A N 1
ATOM 756 C CA . ARG A 1 100 ? 18.644 -15.705 -1.460 1.00 55.31 100 ARG A CA 1
ATOM 757 C C . ARG A 1 100 ? 17.204 -15.280 -1.695 1.00 55.31 100 ARG A C 1
ATOM 759 O O . ARG A 1 100 ? 16.348 -16.132 -1.919 1.00 55.31 100 ARG A O 1
ATOM 766 N N . GLY A 1 101 ? 16.933 -13.980 -1.625 1.00 50.75 101 GLY A N 1
ATOM 767 C CA . GLY A 1 101 ? 15.630 -13.423 -1.912 1.00 50.75 101 GLY A CA 1
ATOM 768 C C . GLY A 1 101 ? 15.170 -13.956 -3.257 1.00 50.75 101 GLY A C 1
ATOM 769 O O . GLY A 1 101 ? 15.912 -13.898 -4.235 1.00 50.75 101 GLY A O 1
ATOM 770 N N . HIS A 1 102 ? 13.927 -14.426 -3.322 1.00 46.06 102 HIS A N 1
ATOM 771 C CA . HIS A 1 102 ? 13.247 -14.847 -4.554 1.00 46.06 102 HIS A CA 1
ATOM 772 C C . HIS A 1 102 ? 13.159 -13.739 -5.631 1.00 46.06 102 HIS A C 1
ATOM 774 O O . HIS A 1 102 ? 12.497 -13.906 -6.648 1.00 46.06 102 HIS A O 1
ATOM 780 N N . PHE A 1 103 ? 13.842 -12.611 -5.425 1.00 45.09 103 PHE A N 1
ATOM 781 C CA . PHE A 1 103 ? 14.154 -11.605 -6.428 1.00 45.09 103 PHE A CA 1
ATOM 782 C C . PHE A 1 103 ? 15.347 -11.985 -7.322 1.00 45.09 103 PHE A C 1
ATOM 784 O O . PHE A 1 103 ? 15.534 -11.377 -8.370 1.00 45.09 103 PHE A O 1
ATOM 791 N N . ASN A 1 104 ? 16.155 -12.975 -6.926 1.00 37.75 104 ASN A N 1
ATOM 792 C CA . ASN A 1 104 ? 17.394 -13.330 -7.608 1.00 37.75 104 ASN A CA 1
ATOM 793 C C . ASN A 1 104 ? 17.518 -14.844 -7.810 1.00 37.75 104 ASN A C 1
ATOM 795 O O . ASN A 1 104 ? 18.317 -15.511 -7.160 1.00 37.75 104 ASN A O 1
ATOM 799 N N . ARG A 1 105 ? 16.689 -15.391 -8.701 1.00 36.06 105 ARG A N 1
ATOM 800 C CA . ARG A 1 105 ? 16.983 -16.623 -9.448 1.00 36.06 105 ARG A CA 1
ATOM 801 C C . ARG A 1 105 ? 15.973 -16.787 -10.581 1.00 36.06 105 ARG A C 1
ATOM 803 O O . ARG A 1 105 ? 15.036 -17.570 -10.513 1.00 36.06 105 ARG A O 1
ATOM 810 N N . ILE A 1 106 ? 16.194 -16.031 -11.649 1.00 37.12 106 ILE A N 1
ATOM 811 C CA . ILE A 1 106 ? 16.285 -16.718 -12.933 1.00 37.12 106 ILE A CA 1
ATOM 812 C C . ILE A 1 106 ? 17.775 -16.953 -13.109 1.00 37.12 106 ILE A C 1
ATOM 814 O O . ILE A 1 106 ? 18.565 -16.011 -13.067 1.00 37.12 106 ILE A O 1
ATOM 818 N N . ASP A 1 107 ? 18.145 -18.225 -13.159 1.00 32.62 107 ASP A N 1
ATOM 819 C CA . ASP A 1 107 ? 19.512 -18.700 -13.244 1.00 32.62 107 ASP A CA 1
ATOM 820 C C . ASP A 1 107 ? 20.293 -17.976 -14.346 1.00 32.62 107 ASP A C 1
ATOM 822 O O . ASP A 1 107 ? 20.171 -18.269 -15.533 1.00 32.62 107 ASP A O 1
ATOM 826 N N . THR A 1 108 ? 21.181 -17.068 -13.942 1.00 35.75 108 THR A N 1
ATOM 827 C CA . THR A 1 108 ? 22.201 -16.443 -14.798 1.00 35.75 108 THR A CA 1
ATOM 828 C C . THR A 1 108 ? 23.324 -17.434 -15.160 1.00 35.75 108 THR A C 1
ATOM 830 O O . THR A 1 108 ? 24.476 -17.045 -15.332 1.00 35.75 108 THR A O 1
ATOM 833 N N . SER A 1 109 ? 23.023 -18.735 -15.221 1.00 31.48 109 SER A N 1
ATOM 834 C CA . SER A 1 109 ? 23.956 -19.813 -15.575 1.00 31.48 109 SER A CA 1
ATOM 835 C C . SER A 1 109 ? 23.526 -20.612 -16.804 1.00 31.48 109 SER A C 1
ATOM 837 O O . SER A 1 109 ? 24.261 -21.497 -17.236 1.00 31.48 109 SER A O 1
ATOM 839 N N . SER A 1 110 ? 22.390 -20.282 -17.418 1.00 29.88 110 SER A N 1
ATOM 840 C CA . SER A 1 110 ? 22.063 -20.779 -18.751 1.00 29.88 110 SER A CA 1
ATOM 841 C C . SER A 1 110 ? 22.338 -19.662 -19.743 1.00 29.88 110 SER A C 1
ATOM 843 O O . SER A 1 110 ? 21.683 -18.626 -19.730 1.00 29.88 110 SER A O 1
ATOM 845 N N . SER A 1 111 ? 23.361 -19.861 -20.564 1.00 34.50 111 SER A N 1
ATOM 846 C CA . SER A 1 111 ? 23.678 -19.090 -21.762 1.00 34.50 111 SER A CA 1
ATOM 847 C C . SER A 1 111 ? 22.449 -18.967 -22.665 1.00 34.50 111 SER A C 1
ATOM 849 O O . SER A 1 111 ? 22.244 -19.791 -23.554 1.00 34.50 111 SER A O 1
ATOM 851 N N . LEU A 1 112 ? 21.610 -17.969 -22.407 1.00 34.88 112 LEU A N 1
ATOM 852 C CA . LEU A 1 112 ? 20.372 -17.733 -23.133 1.00 34.88 112 LEU A CA 1
ATOM 853 C C . LEU A 1 112 ? 20.371 -16.303 -23.655 1.00 34.88 112 LEU A C 1
ATOM 855 O O . LEU A 1 112 ? 20.693 -15.340 -22.959 1.00 34.88 112 LEU A O 1
ATOM 859 N N . ASN A 1 113 ? 20.095 -16.214 -24.950 1.00 32.69 113 ASN A N 1
ATOM 860 C CA . ASN A 1 113 ? 20.150 -15.000 -25.737 1.00 32.69 113 ASN A CA 1
ATOM 861 C C . ASN A 1 113 ? 19.230 -13.913 -25.151 1.00 32.69 113 ASN A C 1
ATOM 863 O O . ASN A 1 113 ? 18.147 -14.229 -24.659 1.00 32.69 113 ASN A O 1
ATOM 867 N N . PRO A 1 114 ? 19.563 -12.620 -25.317 1.00 41.81 114 PRO A N 1
ATOM 868 C CA . PRO A 1 114 ? 18.715 -11.492 -24.903 1.00 41.81 114 PRO A CA 1
ATOM 869 C C . PRO A 1 114 ? 17.318 -11.445 -25.568 1.00 41.81 114 PRO A C 1
ATOM 871 O O . PRO A 1 114 ? 16.534 -10.543 -25.287 1.00 41.81 114 PRO A O 1
ATOM 874 N N . ALA A 1 115 ? 16.986 -12.411 -26.431 1.00 41.47 115 ALA A N 1
ATOM 875 C CA . ALA A 1 115 ? 15.663 -12.602 -27.013 1.00 41.47 115 ALA A CA 1
ATOM 876 C C . ALA A 1 115 ? 14.668 -13.335 -26.081 1.00 41.47 115 ALA A C 1
ATOM 878 O O . ALA A 1 115 ? 13.469 -13.111 -26.227 1.00 41.47 115 ALA A O 1
ATOM 879 N N . ASP A 1 116 ? 15.135 -14.125 -25.101 1.00 36.91 116 ASP A N 1
ATOM 880 C CA . ASP A 1 116 ? 14.270 -14.913 -24.194 1.00 36.91 116 ASP A CA 1
ATOM 881 C C . ASP A 1 116 ? 13.683 -14.099 -23.026 1.00 36.91 116 ASP A C 1
ATOM 883 O O . ASP A 1 116 ? 12.726 -14.520 -22.379 1.00 36.91 116 ASP A O 1
ATOM 887 N N . TYR A 1 117 ? 14.175 -12.877 -22.788 1.00 44.06 117 TYR A N 1
ATOM 888 C CA . TYR A 1 117 ? 13.581 -11.953 -21.807 1.00 44.06 117 TYR A CA 1
ATOM 889 C C . TYR A 1 117 ? 12.149 -11.515 -22.163 1.00 44.06 117 TYR A C 1
ATOM 891 O O . TYR A 1 117 ? 11.474 -10.897 -21.340 1.00 44.06 117 TYR A O 1
ATOM 899 N N . ARG A 1 118 ? 11.674 -11.809 -23.380 1.00 41.12 118 ARG A N 1
ATOM 900 C CA . ARG A 1 118 ? 10.321 -11.463 -23.831 1.00 41.12 118 ARG A CA 1
ATOM 901 C C . ARG A 1 118 ? 9.221 -12.349 -23.240 1.00 41.12 118 ARG A C 1
ATOM 903 O O . ARG A 1 118 ? 8.085 -11.888 -23.206 1.00 41.12 118 ARG A O 1
ATOM 910 N N . ASP A 1 119 ? 9.555 -13.538 -22.731 1.00 37.31 119 ASP A N 1
ATOM 911 C CA . ASP A 1 119 ? 8.559 -14.560 -22.369 1.00 37.31 119 ASP A CA 1
ATOM 912 C C . ASP A 1 119 ? 8.520 -14.934 -20.882 1.00 37.31 119 ASP A C 1
ATOM 914 O O . ASP A 1 119 ? 7.750 -15.808 -20.486 1.00 37.31 119 ASP A O 1
ATOM 918 N N . VAL A 1 120 ? 9.269 -14.245 -20.016 1.00 42.75 120 VAL A N 1
ATOM 919 C CA . VAL A 1 120 ? 9.000 -14.315 -18.575 1.00 42.75 120 VAL A CA 1
ATOM 920 C C . VAL A 1 120 ? 7.884 -13.315 -18.290 1.00 42.75 120 VAL A C 1
ATOM 922 O O . VAL A 1 120 ? 8.134 -12.107 -18.352 1.00 42.75 120 VAL A O 1
ATOM 925 N N . PRO A 1 121 ? 6.652 -13.745 -17.959 1.00 41.50 121 PRO A N 1
ATOM 926 C CA . PRO A 1 121 ? 5.668 -12.818 -17.441 1.00 41.50 121 PRO A CA 1
ATOM 927 C C . PRO A 1 121 ? 6.207 -12.330 -16.091 1.00 41.50 121 PRO A C 1
ATOM 929 O O . PRO A 1 121 ? 6.041 -12.984 -15.075 1.00 41.50 121 PRO A O 1
ATOM 932 N N . LEU A 1 122 ? 6.896 -11.187 -16.095 1.00 45.72 122 LEU A N 1
ATOM 933 C CA . LEU A 1 122 ? 7.315 -10.398 -14.924 1.00 45.72 122 LEU A CA 1
ATOM 934 C C . LEU A 1 122 ? 6.110 -9.735 -14.229 1.00 45.72 122 LEU A C 1
ATOM 936 O O . LEU A 1 122 ? 6.206 -9.203 -13.125 1.00 45.72 122 LEU A O 1
ATOM 940 N N . VAL A 1 123 ? 4.952 -9.811 -14.883 1.00 45.59 123 VAL A N 1
ATOM 941 C CA . VAL A 1 123 ? 3.650 -9.300 -14.460 1.00 45.59 123 VAL A CA 1
ATOM 942 C C . VAL A 1 123 ? 3.224 -9.816 -13.067 1.00 45.59 123 VAL A C 1
ATOM 944 O O . VAL A 1 123 ? 2.822 -8.986 -12.255 1.00 45.59 123 VAL A O 1
ATOM 947 N N . PRO A 1 124 ? 3.390 -11.108 -12.693 1.00 46.59 124 PRO A N 1
ATOM 948 C CA . PRO A 1 124 ? 2.999 -11.631 -11.389 1.00 46.59 124 PRO A CA 1
ATOM 949 C C . PRO A 1 124 ? 3.808 -11.102 -10.206 1.00 46.59 124 PRO A C 1
ATOM 951 O O . PRO A 1 124 ? 3.337 -11.223 -9.083 1.00 46.59 124 PRO A O 1
ATOM 954 N N . LEU A 1 125 ? 5.011 -10.557 -10.433 1.00 46.75 125 LEU A N 1
ATOM 955 C CA . LEU A 1 125 ? 5.942 -10.122 -9.382 1.00 46.75 125 LEU A CA 1
ATOM 956 C C . LEU A 1 125 ? 5.797 -8.631 -9.033 1.00 46.75 125 LEU A C 1
ATOM 958 O O . LEU A 1 125 ? 6.140 -8.213 -7.930 1.00 46.75 125 LEU A O 1
ATOM 962 N N . ALA A 1 126 ? 5.256 -7.828 -9.954 1.00 50.19 126 ALA A N 1
ATOM 963 C CA . ALA A 1 126 ? 4.870 -6.444 -9.676 1.00 50.19 126 ALA A CA 1
ATOM 964 C C . ALA A 1 126 ? 3.634 -6.377 -8.758 1.00 50.19 126 ALA A C 1
ATOM 966 O O . ALA A 1 126 ? 3.486 -5.437 -7.978 1.00 50.19 126 ALA A O 1
ATOM 967 N N . PHE A 1 127 ? 2.769 -7.397 -8.815 1.00 54.41 127 PHE A N 1
ATOM 968 C CA . PHE A 1 127 ? 1.531 -7.455 -8.036 1.00 54.41 127 PHE A CA 1
ATOM 969 C C . PHE A 1 127 ? 1.718 -7.547 -6.507 1.00 54.41 127 PHE A C 1
ATOM 971 O O . PHE A 1 127 ? 0.975 -6.858 -5.808 1.00 54.41 127 PHE A O 1
ATOM 978 N N . PRO A 1 128 ? 2.670 -8.331 -5.950 1.00 55.50 128 PRO A N 1
ATOM 979 C CA . PRO A 1 128 ? 2.864 -8.470 -4.508 1.00 55.50 128 PRO A CA 1
ATOM 980 C C . PRO A 1 128 ? 3.746 -7.373 -3.910 1.00 55.50 128 PRO A C 1
ATOM 982 O O . PRO A 1 128 ? 3.770 -7.221 -2.693 1.00 55.50 128 PRO A O 1
ATOM 985 N N . LEU A 1 129 ? 4.479 -6.622 -4.737 1.00 64.00 129 LEU A N 1
ATOM 986 C CA . LEU A 1 129 ? 5.452 -5.627 -4.278 1.00 64.00 129 LEU A CA 1
ATOM 987 C C . LEU A 1 129 ? 4.761 -4.478 -3.522 1.00 64.00 129 LEU A C 1
ATOM 989 O O . LEU A 1 129 ? 5.205 -4.084 -2.449 1.00 64.00 129 LEU A O 1
ATOM 993 N N . LEU A 1 130 ? 3.614 -4.017 -4.030 1.00 67.75 130 LEU A N 1
ATOM 994 C CA . LEU A 1 130 ? 2.792 -2.974 -3.400 1.00 67.75 130 LEU A CA 1
ATOM 995 C C . LEU A 1 130 ? 1.858 -3.509 -2.303 1.00 67.75 130 LEU A C 1
ATOM 997 O O . LEU A 1 130 ? 1.548 -2.799 -1.350 1.00 67.75 130 LEU A O 1
ATOM 1001 N N . SER A 1 131 ? 1.404 -4.760 -2.414 1.00 65.19 131 SER A N 1
ATOM 1002 C CA . SER A 1 131 ? 0.536 -5.413 -1.421 1.00 65.19 131 SER A CA 1
ATOM 1003 C C . SER A 1 131 ? 1.305 -6.369 -0.514 1.00 65.19 131 SER A C 1
ATOM 1005 O O . SER A 1 131 ? 0.782 -7.417 -0.129 1.00 65.19 131 SER A O 1
ATOM 1007 N N . GLY A 1 132 ? 2.564 -6.046 -0.219 1.00 71.12 132 GLY A N 1
ATOM 1008 C CA . GLY A 1 132 ? 3.436 -6.916 0.552 1.00 71.12 132 GLY A CA 1
ATOM 1009 C C . GLY A 1 132 ? 2.890 -7.213 1.957 1.00 71.12 132 GLY A C 1
ATOM 1010 O O . GLY A 1 132 ? 1.937 -6.576 2.422 1.00 71.12 132 GLY A O 1
ATOM 1011 N N . PRO A 1 133 ? 3.528 -8.135 2.697 1.00 72.38 133 PRO A N 1
ATOM 1012 C CA . PRO A 1 133 ? 3.083 -8.528 4.037 1.00 72.38 133 PRO A CA 1
ATOM 1013 C C . PRO A 1 133 ? 2.952 -7.335 4.998 1.00 72.38 133 PRO A C 1
ATOM 1015 O O . PRO A 1 133 ? 2.077 -7.323 5.862 1.00 72.38 133 PRO A O 1
ATOM 1018 N N . GLY A 1 134 ? 3.786 -6.303 4.816 1.00 76.50 134 GLY A N 1
ATOM 1019 C CA . GLY A 1 134 ? 3.727 -5.056 5.576 1.00 76.50 134 GLY A CA 1
ATOM 1020 C C . GLY A 1 134 ? 2.479 -4.232 5.284 1.00 76.50 134 GLY A C 1
ATOM 1021 O O . GLY A 1 134 ? 1.807 -3.810 6.221 1.00 76.50 134 GLY A O 1
ATOM 1022 N N . ALA A 1 135 ? 2.116 -4.065 4.011 1.00 86.19 135 ALA A N 1
ATOM 1023 C CA . ALA A 1 135 ? 0.898 -3.358 3.624 1.00 86.19 135 ALA A CA 1
ATOM 1024 C C . ALA A 1 135 ? -0.356 -4.085 4.136 1.00 86.19 135 ALA A C 1
ATOM 1026 O O . ALA A 1 135 ? -1.245 -3.448 4.703 1.00 86.19 135 ALA A O 1
ATOM 1027 N N . ILE A 1 136 ? -0.391 -5.419 4.023 1.00 85.88 136 ILE A N 1
ATOM 1028 C CA . ILE A 1 136 ? -1.480 -6.252 4.559 1.00 85.88 136 ILE A CA 1
ATOM 1029 C C . ILE A 1 136 ? -1.585 -6.088 6.081 1.00 85.88 136 ILE A C 1
ATOM 1031 O O . ILE A 1 136 ? -2.674 -5.844 6.599 1.00 85.88 136 ILE A O 1
ATOM 1035 N N . SER A 1 137 ? -0.462 -6.171 6.800 1.00 83.38 137 SER A N 1
ATOM 1036 C CA . SER A 1 137 ? -0.425 -5.974 8.252 1.00 83.38 137 SER A CA 1
ATOM 1037 C C . SER A 1 137 ? -0.941 -4.587 8.640 1.00 83.38 137 SER A C 1
ATOM 1039 O O . SER A 1 137 ? -1.864 -4.484 9.444 1.00 83.38 137 SER A O 1
ATOM 1041 N N . THR A 1 138 ? -0.434 -3.518 8.018 1.00 88.00 138 THR A N 1
ATOM 1042 C CA . THR A 1 138 ? -0.873 -2.141 8.294 1.00 88.00 138 THR A CA 1
ATOM 1043 C C . THR A 1 138 ? -2.369 -1.965 8.065 1.00 88.00 138 THR A C 1
ATOM 1045 O O . THR A 1 138 ? -3.051 -1.397 8.917 1.00 88.00 138 THR A O 1
ATOM 1048 N N . VAL A 1 139 ? -2.901 -2.490 6.960 1.00 89.88 139 VAL A N 1
ATOM 1049 C CA . VAL A 1 139 ? -4.338 -2.456 6.674 1.00 89.88 139 VAL A CA 1
ATOM 1050 C C . VAL A 1 139 ? -5.133 -3.182 7.756 1.00 89.88 139 VAL A C 1
ATOM 1052 O O . VAL A 1 139 ? -6.078 -2.612 8.290 1.00 89.88 139 VAL A O 1
ATOM 1055 N N . LEU A 1 140 ? -4.721 -4.385 8.157 1.00 86.62 140 LEU A N 1
ATOM 1056 C CA . LEU A 1 140 ? -5.397 -5.139 9.217 1.00 86.62 140 LEU A CA 1
ATOM 1057 C C . LEU A 1 140 ? -5.359 -4.402 10.561 1.00 86.62 140 LEU A C 1
ATOM 1059 O O . LEU A 1 140 ? -6.346 -4.402 11.299 1.00 86.62 140 LEU A O 1
ATOM 1063 N N . VAL A 1 141 ? -4.259 -3.711 10.865 1.00 85.31 141 VAL A N 1
ATOM 1064 C CA . VAL A 1 141 ? -4.157 -2.859 12.055 1.00 85.31 141 VAL A CA 1
ATOM 1065 C C . VAL A 1 141 ? -5.108 -1.670 11.975 1.00 85.31 141 VAL A C 1
ATOM 1067 O O . VAL A 1 141 ? -5.815 -1.407 12.948 1.00 85.31 141 VAL A O 1
ATOM 1070 N N . LEU A 1 142 ? -5.178 -0.975 10.841 1.00 88.12 142 LEU A N 1
ATOM 1071 C CA . LEU A 1 142 ? -6.109 0.140 10.651 1.00 88.12 142 LEU A CA 1
ATOM 1072 C C . LEU A 1 142 ? -7.567 -0.332 10.755 1.00 88.12 142 LEU A C 1
ATOM 1074 O O . LEU A 1 142 ? -8.336 0.239 11.527 1.00 88.12 142 LEU A O 1
ATOM 1078 N N . THR A 1 143 ? -7.921 -1.429 10.084 1.00 87.50 143 THR A N 1
ATOM 1079 C CA . THR A 1 143 ? -9.259 -2.040 10.133 1.00 87.50 143 THR A CA 1
ATOM 1080 C C . THR A 1 143 ? -9.632 -2.511 11.540 1.00 87.50 143 THR A C 1
ATOM 1082 O O . THR A 1 143 ? -10.785 -2.412 11.941 1.00 87.50 143 THR A O 1
ATOM 1085 N N . SER A 1 144 ? -8.676 -2.977 12.344 1.00 82.44 144 SER A N 1
ATOM 1086 C CA . SER A 1 144 ? -8.958 -3.361 13.735 1.00 82.44 144 SER A CA 1
ATOM 1087 C C . SER A 1 144 ? -9.232 -2.177 14.665 1.00 82.44 144 SER A C 1
ATOM 1089 O O . SER A 1 144 ? -9.931 -2.324 15.666 1.00 82.44 144 SER A O 1
ATOM 1091 N N . ARG A 1 145 ? -8.662 -1.004 14.355 1.00 83.12 145 ARG A N 1
ATOM 1092 C CA . ARG A 1 145 ? -8.885 0.240 15.104 1.00 83.12 145 ARG A CA 1
ATOM 1093 C C . ARG A 1 145 ? -10.183 0.925 14.687 1.00 83.12 145 ARG A C 1
ATOM 1095 O O . ARG A 1 145 ? -10.713 1.707 15.473 1.00 83.12 145 ARG A O 1
ATOM 1102 N N . SER A 1 146 ? -10.670 0.615 13.487 1.00 84.00 146 SER A N 1
ATOM 1103 C CA . SER A 1 146 ? -11.934 1.100 12.952 1.00 84.00 146 SER A CA 1
ATOM 1104 C C . SER A 1 146 ? -13.112 0.595 13.785 1.00 84.00 146 SER A C 1
ATOM 1106 O O . SER A 1 146 ? -13.363 -0.610 13.916 1.00 84.00 146 SER A O 1
ATOM 1108 N N . LYS A 1 147 ? -13.865 1.527 14.366 1.00 78.50 147 LYS A N 1
ATOM 1109 C CA . LYS A 1 147 ? -15.033 1.238 15.209 1.00 78.50 147 LYS A CA 1
ATOM 1110 C C . LYS A 1 147 ? -16.308 1.110 14.381 1.00 78.50 147 LYS A C 1
ATOM 1112 O O . LYS A 1 147 ? -17.167 0.296 14.723 1.00 78.50 147 LYS A O 1
ATOM 1117 N N . ASN A 1 148 ? -16.399 1.843 13.272 1.00 83.38 148 ASN A N 1
ATOM 1118 C CA . ASN A 1 148 ? -17.608 1.991 12.461 1.00 83.38 148 ASN A CA 1
ATOM 1119 C C . ASN A 1 148 ? -17.318 1.783 10.970 1.00 83.38 148 ASN A C 1
ATOM 1121 O O . ASN A 1 148 ? -16.232 2.103 10.504 1.00 83.38 148 ASN A O 1
ATOM 1125 N N . TYR A 1 149 ? -18.338 1.403 10.193 1.00 84.56 149 TYR A N 1
ATOM 1126 C CA . TYR A 1 149 ? -18.227 1.282 8.730 1.00 84.56 149 TYR A CA 1
ATOM 1127 C C . TYR A 1 149 ? -17.742 2.567 8.038 1.00 84.56 149 TYR A C 1
ATOM 1129 O O . TYR A 1 149 ? -17.109 2.504 6.990 1.00 84.56 149 TYR A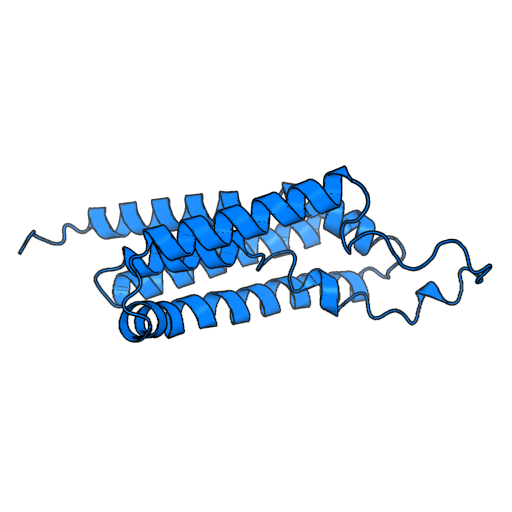 O 1
ATOM 1137 N N . LEU A 1 150 ? -18.000 3.738 8.631 1.00 87.50 150 LEU A N 1
ATOM 1138 C CA . LEU A 1 150 ? -17.468 5.007 8.134 1.00 87.50 150 LEU A CA 1
ATOM 1139 C C . LEU A 1 150 ? -15.934 5.040 8.160 1.00 87.50 150 LEU A C 1
ATOM 1141 O O . LEU A 1 150 ? -15.327 5.505 7.206 1.00 87.50 150 LEU A O 1
ATOM 1145 N N . GLU A 1 151 ? -15.303 4.529 9.216 1.00 88.12 151 GLU A N 1
ATOM 1146 C CA . GLU A 1 151 ? -13.841 4.500 9.338 1.00 88.12 151 GLU A CA 1
ATOM 1147 C C . GLU A 1 151 ? -13.216 3.495 8.361 1.00 88.12 151 GLU A C 1
ATOM 1149 O O . GLU A 1 151 ? -12.173 3.791 7.783 1.00 88.12 151 GLU A O 1
ATOM 1154 N N . ASP A 1 152 ? -13.893 2.383 8.061 1.00 87.75 152 ASP A N 1
ATOM 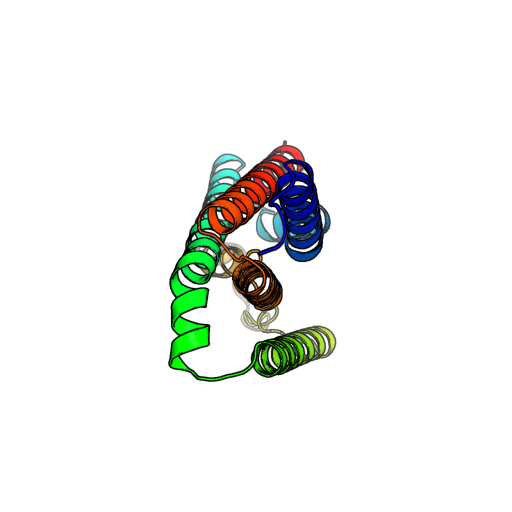1155 C CA . ASP A 1 152 ? -13.470 1.455 6.999 1.00 87.75 152 ASP A CA 1
ATOM 1156 C C . ASP A 1 152 ? -13.483 2.128 5.617 1.00 87.75 152 ASP A C 1
ATOM 1158 O O . ASP A 1 152 ? -12.539 1.981 4.836 1.00 87.75 152 ASP A O 1
ATOM 1162 N N . VAL A 1 153 ? -14.512 2.935 5.331 1.00 90.81 153 VAL A N 1
ATOM 1163 C CA . VAL A 1 153 ? -14.580 3.744 4.102 1.00 90.81 153 VAL A CA 1
ATOM 1164 C C . VAL A 1 153 ? -13.455 4.780 4.064 1.00 90.81 153 VAL A C 1
ATOM 1166 O O . VAL A 1 153 ? -12.880 5.003 3.000 1.00 90.81 153 VAL A O 1
ATOM 1169 N N . LEU A 1 154 ? -13.088 5.380 5.201 1.00 92.12 154 LEU A N 1
ATOM 1170 C CA . LEU A 1 154 ? -11.952 6.305 5.274 1.00 92.12 154 LEU A CA 1
ATOM 1171 C C . LEU A 1 154 ? -10.619 5.607 4.983 1.00 92.12 154 LEU A C 1
ATOM 1173 O O . LEU A 1 154 ? -9.804 6.167 4.255 1.00 92.12 154 LEU A O 1
ATOM 1177 N N . ILE A 1 155 ? -10.405 4.384 5.479 1.00 91.94 155 ILE A N 1
ATOM 1178 C CA . ILE A 1 155 ? -9.207 3.589 5.148 1.00 91.94 155 ILE A CA 1
ATOM 1179 C C . ILE A 1 155 ? -9.171 3.301 3.647 1.00 91.94 155 ILE A C 1
ATOM 1181 O O . ILE A 1 155 ? -8.130 3.473 3.013 1.00 91.94 155 ILE A O 1
ATOM 1185 N N . LEU A 1 156 ? -10.303 2.902 3.063 1.00 93.06 156 LEU A N 1
ATOM 1186 C CA . LEU A 1 156 ? -10.407 2.601 1.635 1.00 93.06 156 LEU A CA 1
ATOM 1187 C C . LEU A 1 156 ? -10.177 3.850 0.769 1.00 93.06 156 LEU A C 1
ATOM 1189 O O . LEU A 1 156 ? -9.494 3.777 -0.256 1.00 93.06 156 LEU A O 1
ATOM 1193 N N . LEU A 1 157 ? -10.674 5.009 1.205 1.00 94.06 157 LEU A N 1
ATOM 1194 C CA . LEU A 1 157 ? -10.397 6.306 0.589 1.00 94.06 157 LEU A CA 1
ATOM 1195 C C . LEU A 1 157 ? -8.895 6.628 0.644 1.00 94.06 157 LEU A C 1
ATOM 1197 O O . LEU A 1 157 ? -8.305 6.954 -0.384 1.00 94.06 157 LEU A O 1
ATOM 1201 N N . SER A 1 158 ? -8.264 6.497 1.815 1.00 94.25 158 SER A N 1
ATOM 1202 C CA . SER A 1 158 ? -6.824 6.716 1.992 1.00 94.25 158 SER A CA 1
ATOM 1203 C C . SER A 1 158 ? -5.991 5.782 1.111 1.00 94.25 158 SER A C 1
ATOM 1205 O O . SER A 1 158 ? -5.071 6.241 0.438 1.00 94.25 158 SER A O 1
ATOM 1207 N N . LEU A 1 159 ? -6.341 4.495 1.061 1.00 93.81 159 LEU A N 1
ATOM 1208 C CA . LEU A 1 159 ? -5.693 3.497 0.210 1.00 93.81 159 LEU A CA 1
ATOM 1209 C C . LEU A 1 159 ? -5.788 3.874 -1.270 1.00 93.81 159 LEU A C 1
ATOM 1211 O O . LEU A 1 159 ? -4.780 3.868 -1.976 1.00 93.81 159 LEU A O 1
ATOM 1215 N N . SER A 1 160 ? -6.986 4.243 -1.724 1.00 94.06 160 SER A N 1
ATOM 1216 C CA . SER A 1 160 ? -7.221 4.680 -3.103 1.00 94.06 160 SER A CA 1
ATOM 1217 C C . SER A 1 160 ? -6.349 5.886 -3.449 1.00 94.06 160 SER A C 1
ATOM 1219 O O . SER A 1 160 ? -5.711 5.912 -4.498 1.00 94.06 160 SER A O 1
ATOM 1221 N N . LEU A 1 161 ? -6.274 6.868 -2.547 1.00 94.62 161 LEU A N 1
ATOM 1222 C CA . LEU A 1 161 ? -5.520 8.100 -2.761 1.00 94.62 161 LEU A CA 1
ATOM 1223 C C . LEU A 1 161 ? -4.009 7.839 -2.856 1.00 94.62 161 LEU A C 1
ATOM 1225 O O . LEU A 1 161 ? -3.348 8.367 -3.750 1.00 94.62 161 LEU A O 1
ATOM 1229 N N . VAL A 1 162 ? -3.471 6.975 -1.989 1.00 94.25 162 VAL A N 1
ATOM 1230 C CA . VAL A 1 162 ? -2.052 6.582 -2.017 1.00 94.25 162 VAL A CA 1
ATOM 1231 C C . VAL A 1 162 ? -1.718 5.781 -3.277 1.00 94.25 162 VAL A C 1
ATOM 1233 O O . VAL A 1 162 ? -0.684 6.028 -3.896 1.00 94.25 162 VAL A O 1
ATOM 1236 N N . LEU A 1 163 ? -2.584 4.866 -3.718 1.00 91.12 163 LEU A N 1
ATOM 1237 C CA . LEU A 1 163 ? -2.345 4.094 -4.943 1.00 91.12 163 LEU A CA 1
ATOM 1238 C C . LEU A 1 163 ? -2.456 4.949 -6.208 1.00 91.12 163 LEU A C 1
ATOM 1240 O O . LEU A 1 163 ? -1.655 4.778 -7.123 1.00 91.12 163 LEU A O 1
ATOM 1244 N N . ILE A 1 164 ? -3.376 5.918 -6.248 1.00 92.94 164 ILE A N 1
ATOM 1245 C CA . ILE A 1 164 ? -3.429 6.912 -7.330 1.00 92.94 164 ILE A CA 1
ATOM 1246 C C . ILE A 1 164 ? -2.120 7.702 -7.375 1.00 92.94 164 ILE A C 1
ATOM 1248 O O . ILE A 1 164 ? -1.542 7.871 -8.447 1.00 92.94 164 ILE A O 1
ATOM 1252 N N . LEU A 1 165 ? -1.624 8.153 -6.222 1.00 92.69 165 LEU A N 1
ATOM 1253 C CA . LEU A 1 165 ? -0.357 8.873 -6.144 1.00 92.69 165 LEU A CA 1
ATOM 1254 C C . LEU A 1 165 ? 0.823 7.999 -6.592 1.00 92.69 165 LEU A C 1
ATOM 1256 O O . LEU A 1 165 ? 1.676 8.466 -7.340 1.00 92.69 165 LEU A O 1
ATOM 1260 N N . THR A 1 166 ? 0.836 6.726 -6.195 1.00 90.06 166 THR A N 1
ATOM 1261 C CA . THR A 1 166 ? 1.844 5.741 -6.615 1.00 90.06 166 THR A CA 1
ATOM 1262 C C . THR A 1 166 ? 1.833 5.563 -8.133 1.00 90.06 166 THR A C 1
ATOM 1264 O O . THR A 1 166 ? 2.871 5.667 -8.783 1.00 90.06 166 THR A O 1
ATOM 1267 N N . TYR A 1 167 ? 0.647 5.388 -8.721 1.00 89.31 167 TYR A N 1
ATOM 1268 C CA . TYR A 1 167 ? 0.474 5.289 -10.167 1.00 89.31 167 TYR A CA 1
ATOM 1269 C C . TYR A 1 167 ? 0.963 6.547 -10.897 1.00 89.31 167 TYR A C 1
ATOM 1271 O O . TYR A 1 167 ? 1.654 6.445 -11.911 1.00 89.31 167 TYR A O 1
ATOM 1279 N N . LEU A 1 168 ? 0.639 7.739 -10.382 1.00 89.94 168 LEU A N 1
ATOM 1280 C CA . LEU A 1 168 ? 1.143 8.998 -10.934 1.00 89.94 168 LEU A CA 1
ATOM 1281 C C . LEU A 1 168 ? 2.669 9.061 -10.857 1.00 89.94 168 LEU A C 1
ATOM 1283 O O . LEU A 1 168 ? 3.304 9.467 -11.826 1.00 89.94 168 LEU A O 1
ATOM 1287 N N . CYS A 1 169 ? 3.255 8.614 -9.750 1.00 88.75 169 CYS A N 1
ATOM 1288 C CA . CYS A 1 169 ? 4.698 8.578 -9.564 1.00 88.75 169 CYS A CA 1
ATOM 1289 C C . CYS A 1 169 ? 5.383 7.691 -10.613 1.00 88.75 169 CYS A C 1
ATOM 1291 O O . CYS A 1 169 ? 6.300 8.138 -11.299 1.00 88.75 169 CYS A O 1
ATOM 1293 N N . PHE A 1 170 ? 4.864 6.481 -10.835 1.00 85.31 170 PHE A N 1
ATOM 1294 C CA . PHE A 1 170 ? 5.359 5.579 -11.881 1.00 85.31 170 PHE A CA 1
ATOM 1295 C C . PHE A 1 170 ? 5.164 6.153 -13.285 1.00 85.31 170 PHE A C 1
ATOM 1297 O O . PHE A 1 170 ? 6.022 5.989 -14.153 1.00 85.31 170 PHE A O 1
ATOM 1304 N N . ARG A 1 171 ? 4.058 6.871 -13.512 1.00 84.62 171 ARG A N 1
ATOM 1305 C CA . ARG A 1 171 ? 3.781 7.535 -14.788 1.00 84.62 171 ARG A CA 1
ATOM 1306 C C . ARG A 1 171 ? 4.777 8.658 -15.087 1.00 84.62 171 ARG A C 1
ATOM 1308 O O . ARG A 1 171 ? 5.210 8.751 -16.229 1.00 84.62 171 ARG A O 1
ATOM 1315 N N . PHE A 1 172 ? 5.120 9.488 -14.101 1.00 85.25 172 PHE A N 1
ATOM 1316 C CA . PHE A 1 172 ? 6.109 10.564 -14.255 1.00 85.25 172 PHE A CA 1
ATOM 1317 C C . PHE A 1 172 ? 7.545 10.044 -14.322 1.00 85.25 172 PHE A C 1
ATOM 1319 O O . PHE A 1 172 ? 8.374 10.633 -14.999 1.00 85.25 172 PHE A O 1
ATOM 1326 N N . ALA A 1 173 ? 7.850 8.929 -13.657 1.00 80.56 173 ALA A N 1
ATOM 1327 C CA . ALA A 1 173 ? 9.176 8.325 -13.734 1.00 80.56 173 ALA A CA 1
ATOM 1328 C C . ALA A 1 173 ? 9.514 7.808 -15.144 1.00 80.56 173 ALA A C 1
ATOM 1330 O O . ALA A 1 173 ? 10.686 7.677 -15.484 1.00 80.56 173 ALA A O 1
ATOM 1331 N N . GLN A 1 174 ? 8.495 7.500 -15.953 1.00 71.81 174 GLN A N 1
ATOM 1332 C CA . GLN A 1 174 ? 8.662 6.960 -17.301 1.00 71.81 174 GLN A CA 1
ATOM 1333 C C . GLN A 1 174 ? 8.418 7.972 -18.436 1.00 71.81 174 GLN A C 1
ATOM 1335 O O . GLN A 1 174 ? 8.568 7.622 -19.609 1.00 71.81 174 GLN A O 1
ATOM 1340 N N . SER A 1 175 ? 7.987 9.195 -18.118 1.00 59.50 175 SER A N 1
ATOM 1341 C CA . SER A 1 175 ? 7.861 10.287 -19.095 1.00 59.50 175 SER A CA 1
ATOM 1342 C C . SER A 1 175 ? 9.204 10.944 -19.361 1.00 59.50 175 SER A C 1
ATOM 1344 O O . SER A 1 175 ? 9.495 11.181 -20.551 1.00 59.50 175 SER A O 1
#